Protein AF-A0AA43LH25-F1 (afdb_monomer_lite)

Structure (mmCIF, N/CA/C/O backbone):
data_AF-A0AA43LH25-F1
#
_entry.id   AF-A0AA43LH25-F1
#
loop_
_atom_site.group_PDB
_atom_site.id
_atom_site.type_symbol
_atom_site.label_atom_id
_atom_site.label_alt_id
_atom_site.label_comp_id
_atom_site.label_asym_id
_atom_site.label_entity_id
_atom_site.label_seq_id
_atom_site.pdbx_PDB_ins_code
_atom_site.Cartn_x
_atom_site.Cartn_y
_atom_site.Cartn_z
_atom_site.occupancy
_atom_site.B_iso_or_equiv
_atom_site.auth_seq_id
_atom_site.auth_comp_id
_atom_site.auth_asym_id
_atom_site.auth_atom_id
_atom_site.pdbx_PDB_model_num
ATOM 1 N N . MET A 1 1 ? 13.709 2.453 -49.047 1.00 46.34 1 MET A N 1
ATOM 2 C CA . MET A 1 1 ? 13.872 1.688 -47.787 1.00 46.34 1 MET A CA 1
ATOM 3 C C . MET A 1 1 ? 13.928 2.559 -46.524 1.00 46.34 1 MET A C 1
ATOM 5 O O . MET A 1 1 ? 13.530 2.084 -45.475 1.00 46.34 1 MET A O 1
ATOM 9 N N . GLN A 1 2 ? 14.303 3.841 -46.601 1.00 54.84 2 GLN A N 1
ATOM 10 C CA . GLN A 1 2 ? 14.419 4.737 -45.433 1.00 54.84 2 GLN A CA 1
ATOM 11 C C . GLN A 1 2 ? 13.088 5.056 -44.711 1.00 54.84 2 GLN A C 1
ATOM 13 O O . GLN A 1 2 ? 13.068 5.246 -43.500 1.00 54.84 2 GLN A O 1
ATOM 18 N N . LYS A 1 3 ? 11.954 5.050 -45.431 1.00 51.06 3 LYS A N 1
ATOM 19 C CA . LYS A 1 3 ? 10.622 5.374 -44.878 1.00 51.06 3 LYS A CA 1
ATOM 20 C C . LYS A 1 3 ? 10.053 4.296 -43.943 1.00 51.06 3 LYS A C 1
ATOM 22 O O . LYS A 1 3 ? 9.345 4.629 -43.003 1.00 51.06 3 LYS A O 1
ATOM 27 N N . ILE A 1 4 ? 10.380 3.024 -44.183 1.00 58.44 4 ILE A N 1
ATOM 28 C CA . ILE A 1 4 ? 9.861 1.887 -43.400 1.00 58.44 4 ILE A CA 1
ATOM 29 C C . ILE A 1 4 ? 10.596 1.803 -42.052 1.00 58.44 4 ILE A C 1
ATOM 31 O O . ILE A 1 4 ? 9.975 1.568 -41.020 1.00 58.44 4 ILE A O 1
ATOM 35 N N . SER A 1 5 ? 11.897 2.120 -42.052 1.00 58.03 5 SER A N 1
ATOM 36 C CA . SER A 1 5 ? 12.729 2.208 -40.844 1.00 58.03 5 SER A CA 1
ATOM 37 C C . SER A 1 5 ? 12.238 3.282 -39.863 1.00 58.03 5 SER A C 1
ATOM 39 O O . SER A 1 5 ? 12.293 3.078 -38.655 1.00 58.03 5 SER A O 1
ATOM 41 N N . ASN A 1 6 ? 11.724 4.407 -40.374 1.00 59.62 6 ASN A N 1
ATOM 42 C CA . ASN A 1 6 ? 11.253 5.522 -39.547 1.00 59.62 6 ASN A CA 1
ATOM 43 C C . ASN A 1 6 ? 9.888 5.246 -38.889 1.00 59.62 6 ASN A C 1
ATOM 45 O O . ASN A 1 6 ? 9.648 5.661 -37.761 1.00 59.62 6 ASN A O 1
ATOM 49 N N . ILE A 1 7 ? 9.004 4.512 -39.573 1.00 61.06 7 ILE A N 1
ATOM 50 C CA . ILE A 1 7 ? 7.695 4.113 -39.028 1.00 61.06 7 ILE A CA 1
ATOM 51 C C . ILE A 1 7 ? 7.872 3.074 -37.915 1.00 61.06 7 ILE A C 1
ATOM 53 O O . ILE A 1 7 ? 7.202 3.151 -36.888 1.00 61.06 7 ILE A O 1
ATOM 57 N N . LEU A 1 8 ? 8.816 2.142 -38.089 1.00 59.72 8 LEU A N 1
ATOM 58 C CA . LEU A 1 8 ? 9.121 1.126 -37.083 1.00 59.72 8 LEU A CA 1
ATOM 59 C C . LEU A 1 8 ? 9.674 1.751 -35.790 1.00 59.72 8 LEU A C 1
ATOM 61 O O . LEU A 1 8 ? 9.305 1.331 -34.699 1.00 59.72 8 LEU A O 1
ATOM 65 N N . PHE A 1 9 ? 10.496 2.798 -35.906 1.00 63.09 9 PHE A N 1
ATOM 66 C CA . PHE A 1 9 ? 11.049 3.514 -34.753 1.00 63.09 9 PHE A CA 1
ATOM 67 C C . PHE A 1 9 ? 9.970 4.267 -33.954 1.00 63.09 9 PHE A C 1
ATOM 69 O O . PHE A 1 9 ? 9.961 4.221 -32.728 1.00 63.09 9 PHE A O 1
ATOM 76 N N . ILE A 1 10 ? 9.008 4.895 -34.640 1.00 61.78 10 ILE A N 1
ATOM 77 C CA . ILE A 1 10 ? 7.877 5.588 -33.997 1.00 61.78 10 ILE A CA 1
ATOM 78 C C . ILE A 1 10 ? 6.942 4.591 -33.293 1.00 61.78 10 ILE A C 1
ATOM 80 O O . ILE A 1 10 ? 6.477 4.862 -32.187 1.00 61.78 10 ILE A O 1
ATOM 84 N N . ALA A 1 11 ? 6.701 3.421 -33.894 1.00 61.47 11 ALA A N 1
ATOM 85 C CA . ALA A 1 11 ? 5.880 2.374 -33.287 1.00 61.47 11 ALA A CA 1
ATOM 86 C C . ALA A 1 11 ? 6.510 1.802 -32.004 1.00 61.47 11 ALA A C 1
ATOM 88 O O . ALA A 1 11 ? 5.795 1.568 -31.036 1.00 61.47 11 ALA A O 1
ATOM 89 N N . VAL A 1 12 ? 7.837 1.634 -31.964 1.00 60.44 12 VAL A N 1
ATOM 90 C CA . VAL A 1 12 ? 8.553 1.164 -30.763 1.00 60.44 12 VAL A CA 1
ATOM 91 C C . VAL A 1 12 ? 8.484 2.191 -29.630 1.00 60.44 12 VAL A C 1
ATOM 93 O O . VAL A 1 12 ? 8.251 1.810 -28.489 1.00 60.44 12 VAL A O 1
ATOM 96 N N . VAL A 1 13 ? 8.610 3.489 -29.927 1.00 59.97 13 VAL A N 1
ATOM 97 C CA . VAL A 1 13 ? 8.546 4.559 -28.912 1.00 59.97 13 VAL A CA 1
ATOM 98 C C . VAL A 1 13 ? 7.146 4.693 -28.295 1.00 59.97 13 VAL A C 1
ATOM 100 O O . VAL A 1 13 ? 7.033 4.957 -27.103 1.00 59.97 13 VAL A O 1
ATOM 103 N N . LEU A 1 14 ? 6.072 4.453 -29.056 1.00 54.75 14 LEU A N 1
ATOM 104 C CA . LEU A 1 14 ? 4.694 4.555 -28.552 1.00 54.75 14 LEU A CA 1
ATOM 105 C C . LEU A 1 14 ? 4.301 3.440 -27.566 1.00 54.75 14 LEU A C 1
ATOM 107 O O . LEU A 1 14 ? 3.429 3.662 -26.729 1.00 54.75 14 LEU A O 1
ATOM 111 N N . ILE A 1 15 ? 4.954 2.274 -27.611 1.00 56.91 15 ILE A N 1
ATOM 112 C CA . ILE A 1 15 ? 4.683 1.165 -26.676 1.00 56.91 15 ILE A CA 1
ATOM 113 C C . ILE A 1 15 ? 5.225 1.482 -25.268 1.00 56.91 15 ILE A C 1
ATOM 115 O O . ILE A 1 15 ? 4.708 0.964 -24.282 1.00 56.91 15 ILE A O 1
ATOM 119 N N . PHE A 1 16 ? 6.200 2.391 -25.145 1.00 52.34 16 PHE A N 1
ATOM 120 C CA . PHE A 1 16 ? 6.762 2.791 -23.850 1.00 52.34 16 PHE A CA 1
ATOM 121 C C . PHE A 1 16 ? 5.899 3.796 -23.068 1.00 52.34 16 PHE A C 1
ATOM 123 O O . PHE A 1 16 ? 6.093 3.938 -21.868 1.00 52.34 16 PHE A O 1
ATOM 130 N N . PHE A 1 17 ? 4.925 4.466 -23.696 1.00 48.72 17 PHE A N 1
ATOM 131 C CA . PHE A 1 17 ? 4.120 5.505 -23.029 1.00 48.72 17 PHE A CA 1
ATOM 132 C C . PHE A 1 17 ? 2.823 5.001 -22.378 1.00 48.72 17 PHE A C 1
ATOM 134 O O . PHE A 1 17 ? 2.073 5.795 -21.815 1.00 48.72 17 PHE A O 1
ATOM 141 N N . VAL A 1 18 ? 2.543 3.694 -22.419 1.00 52.38 18 VAL A N 1
ATOM 142 C CA . VAL A 1 18 ? 1.316 3.130 -21.826 1.00 52.38 18 VAL A CA 1
ATOM 143 C C . VAL A 1 18 ? 1.447 2.900 -20.307 1.00 52.38 18 VAL A C 1
ATOM 145 O O . VAL A 1 18 ? 0.436 2.677 -19.649 1.00 52.38 18 VAL A O 1
ATOM 148 N N . SER A 1 19 ? 2.649 2.993 -19.717 1.00 49.88 19 SER A N 1
ATOM 149 C CA . SER A 1 19 ? 2.857 2.703 -18.283 1.00 49.88 19 SER A CA 1
ATOM 150 C C . SER A 1 19 ? 2.720 3.903 -17.337 1.00 49.88 19 SER A C 1
ATOM 152 O O . SER A 1 19 ? 2.554 3.695 -16.139 1.00 49.88 19 SER A O 1
ATOM 154 N N . CYS A 1 20 ? 2.697 5.151 -17.826 1.00 54.44 20 CYS A N 1
ATOM 155 C CA . CYS A 1 20 ? 2.625 6.323 -16.934 1.00 54.44 20 CYS A CA 1
ATOM 156 C C . CYS A 1 20 ? 1.275 6.496 -16.209 1.00 54.44 20 CYS A C 1
ATOM 158 O O . CYS A 1 20 ? 1.201 7.261 -15.257 1.00 54.44 20 CYS A O 1
ATOM 160 N N . GLY A 1 21 ? 0.196 5.835 -16.648 1.00 63.19 21 GLY A N 1
ATOM 161 C CA . GLY A 1 21 ? -1.132 5.989 -16.032 1.00 63.19 21 GLY A CA 1
ATOM 162 C C . GLY A 1 21 ? -1.474 4.956 -14.953 1.00 63.19 21 GLY A C 1
ATOM 163 O O . GLY A 1 21 ? -2.381 5.191 -14.157 1.00 63.19 21 GLY A O 1
ATOM 164 N N . SER A 1 22 ? -0.801 3.800 -14.934 1.00 82.56 22 SER A N 1
ATOM 165 C CA . SER A 1 22 ? -1.147 2.710 -14.010 1.00 82.56 22 SER A CA 1
ATOM 166 C C . SER A 1 22 ? -0.532 2.894 -12.627 1.00 82.56 22 SER A C 1
ATOM 168 O O . SER A 1 22 ? -1.199 2.611 -11.642 1.00 82.56 22 SER A O 1
ATOM 170 N N . VAL A 1 23 ? 0.699 3.411 -12.546 1.00 93.62 23 VAL A N 1
ATOM 171 C CA . VAL A 1 23 ? 1.437 3.539 -11.276 1.00 93.62 23 VAL A CA 1
ATOM 172 C C . VAL A 1 23 ? 0.729 4.489 -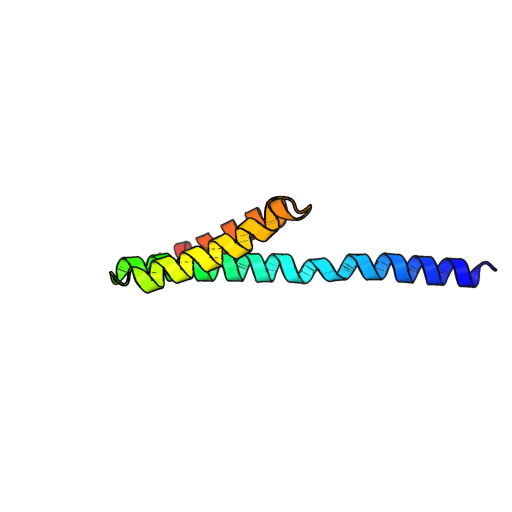10.310 1.00 93.62 23 VAL A C 1
ATOM 174 O O . VAL A 1 23 ? 0.478 4.123 -9.166 1.00 93.62 23 VAL A O 1
ATOM 177 N N . ASP A 1 24 ? 0.341 5.673 -10.788 1.00 94.19 24 ASP A N 1
ATOM 178 C CA . ASP A 1 24 ? -0.406 6.679 -10.021 1.00 94.19 24 ASP A CA 1
ATOM 179 C C . ASP A 1 24 ? -1.740 6.143 -9.493 1.00 94.19 24 ASP A C 1
ATOM 181 O O . ASP A 1 24 ? -2.023 6.207 -8.293 1.00 94.19 24 ASP A O 1
ATOM 185 N N . LYS A 1 25 ? -2.532 5.534 -10.383 1.00 94.31 25 LYS A N 1
ATOM 186 C CA . LYS A 1 25 ? -3.824 4.950 -10.029 1.00 94.31 25 LYS A CA 1
ATOM 187 C C . LYS A 1 25 ? -3.666 3.848 -8.982 1.00 94.31 25 LYS A C 1
ATOM 189 O O . LYS A 1 25 ? -4.407 3.846 -8.000 1.00 94.31 25 LYS A O 1
ATOM 194 N N . ASP A 1 26 ? -2.720 2.937 -9.185 1.00 95.81 26 ASP A N 1
ATOM 195 C CA . ASP A 1 26 ? -2.483 1.815 -8.280 1.00 95.81 26 ASP A CA 1
ATOM 196 C C . ASP A 1 26 ? -1.981 2.309 -6.918 1.00 95.81 26 ASP A C 1
ATOM 198 O O . ASP A 1 26 ? -2.459 1.848 -5.882 1.00 95.81 26 ASP A O 1
ATOM 202 N N . ALA A 1 27 ? -1.078 3.295 -6.892 1.00 96.06 27 ALA A N 1
ATOM 203 C CA . ALA A 1 27 ? -0.596 3.916 -5.660 1.00 96.06 27 ALA A CA 1
ATOM 204 C C . ALA A 1 27 ? -1.737 4.592 -4.882 1.00 96.06 27 ALA A C 1
ATOM 206 O O . ALA A 1 27 ? -1.871 4.405 -3.669 1.00 96.06 27 ALA A O 1
ATOM 207 N N . LYS A 1 28 ? -2.611 5.323 -5.583 1.00 95.88 28 LYS A N 1
ATOM 208 C CA . LYS A 1 28 ? -3.802 5.952 -5.000 1.00 95.88 28 LYS A CA 1
ATOM 209 C C . LYS A 1 28 ? -4.789 4.922 -4.457 1.00 95.88 28 LYS A C 1
ATOM 211 O O . LYS A 1 28 ? -5.362 5.108 -3.383 1.00 95.88 28 LYS A O 1
ATOM 216 N N . GLU A 1 29 ? -4.991 3.828 -5.181 1.00 96.75 29 GLU A N 1
ATOM 217 C CA . GLU A 1 29 ? -5.896 2.755 -4.782 1.00 96.75 29 GLU A CA 1
ATOM 218 C C . GLU A 1 29 ? -5.360 1.968 -3.575 1.00 96.75 29 GLU A C 1
ATOM 220 O O . GLU A 1 29 ? -6.106 1.734 -2.620 1.00 96.75 29 GLU A O 1
ATOM 225 N N . ALA A 1 30 ? -4.061 1.658 -3.551 1.00 97.25 30 ALA A N 1
ATOM 226 C CA . ALA A 1 30 ? -3.393 1.053 -2.402 1.00 97.25 30 ALA A CA 1
ATOM 227 C C . ALA A 1 30 ? -3.498 1.938 -1.152 1.00 97.25 30 ALA A C 1
ATOM 229 O O . ALA A 1 30 ? -3.818 1.436 -0.069 1.00 97.25 30 ALA A O 1
ATOM 230 N N . ALA A 1 31 ? -3.285 3.251 -1.297 1.00 97.31 31 ALA A N 1
ATOM 231 C CA . ALA A 1 31 ? -3.418 4.212 -0.205 1.00 97.31 31 ALA A CA 1
ATOM 232 C C . ALA A 1 31 ? -4.865 4.306 0.304 1.00 97.31 31 ALA A C 1
ATOM 234 O O . ALA A 1 31 ? -5.086 4.313 1.515 1.00 97.31 31 ALA A O 1
ATOM 235 N N . ARG A 1 32 ? -5.863 4.308 -0.594 1.00 96.75 32 ARG A N 1
ATOM 236 C CA . ARG A 1 32 ? -7.287 4.277 -0.215 1.00 96.75 32 ARG A CA 1
ATOM 237 C C . ARG A 1 32 ? -7.611 3.048 0.637 1.00 96.75 32 ARG A C 1
ATOM 239 O O . ARG A 1 32 ? -8.186 3.200 1.710 1.00 96.75 32 ARG A O 1
ATOM 246 N N . PHE A 1 33 ? -7.211 1.853 0.200 1.00 98.25 33 PHE A N 1
ATOM 247 C CA . PHE A 1 33 ? -7.450 0.622 0.959 1.00 98.25 33 PHE A CA 1
ATOM 248 C C . PHE A 1 33 ? -6.728 0.607 2.316 1.00 98.25 33 PHE A C 1
ATOM 250 O O . PHE A 1 33 ? -7.297 0.158 3.310 1.00 98.25 33 PHE A O 1
ATOM 257 N N . ALA A 1 34 ? -5.505 1.144 2.391 1.00 97.44 34 ALA A N 1
ATOM 258 C CA . ALA A 1 34 ? -4.788 1.278 3.658 1.00 97.44 34 ALA A CA 1
ATOM 259 C C . ALA A 1 34 ? -5.541 2.189 4.646 1.00 97.44 34 ALA A C 1
ATOM 261 O O . ALA A 1 34 ? -5.689 1.842 5.818 1.00 97.44 34 ALA A O 1
ATOM 262 N N . LYS A 1 35 ? -6.079 3.320 4.172 1.00 96.12 35 LYS A N 1
ATOM 263 C CA . LYS A 1 35 ? -6.907 4.222 4.990 1.00 96.12 35 LYS A CA 1
ATOM 264 C C . LYS A 1 35 ? -8.214 3.563 5.421 1.00 96.12 35 LYS A C 1
ATOM 266 O O . LYS A 1 35 ? -8.566 3.630 6.595 1.00 96.12 35 LYS A O 1
ATOM 271 N N . GLU A 1 36 ? -8.904 2.883 4.507 1.00 96.75 36 GLU A N 1
ATOM 272 C CA . GLU A 1 36 ? -10.120 2.126 4.826 1.00 96.75 36 GLU A CA 1
ATOM 273 C C . GLU A 1 36 ? -9.860 1.087 5.921 1.00 96.75 36 GLU A C 1
ATOM 275 O O . GLU A 1 36 ? -10.637 0.997 6.868 1.00 96.75 36 GLU A O 1
ATOM 280 N N . SER A 1 37 ? -8.735 0.367 5.860 1.00 97.62 37 SER A N 1
ATOM 281 C CA . SER A 1 37 ? -8.347 -0.584 6.908 1.00 97.62 37 SER A CA 1
ATOM 282 C C . SER A 1 37 ? -8.233 0.073 8.288 1.00 97.62 37 SER A C 1
ATOM 284 O O . SER A 1 37 ? -8.735 -0.458 9.285 1.00 97.62 37 SER A O 1
ATOM 286 N N . VAL A 1 38 ? -7.638 1.267 8.355 1.00 96.44 38 VAL A N 1
ATOM 287 C CA . VAL A 1 38 ? -7.544 2.051 9.594 1.00 96.44 38 VAL A CA 1
ATOM 288 C C . VAL A 1 38 ? -8.927 2.501 10.068 1.00 96.44 38 VAL A C 1
ATOM 290 O O . VAL A 1 38 ? -9.231 2.382 11.254 1.00 96.44 38 VAL A O 1
ATOM 293 N N . GLU A 1 39 ? -9.793 2.970 9.170 1.00 96.12 39 GLU A N 1
ATOM 294 C CA . GLU A 1 39 ? -11.157 3.387 9.517 1.00 96.12 39 GLU A CA 1
ATOM 295 C C . GLU A 1 39 ? -12.025 2.230 10.028 1.00 96.12 39 GLU A C 1
ATOM 297 O O . GLU A 1 39 ? -12.758 2.388 11.007 1.00 96.12 39 GLU A O 1
ATOM 302 N N . HIS A 1 40 ? -11.918 1.047 9.424 1.00 97.56 40 HIS A N 1
ATOM 303 C CA . HIS A 1 40 ? -12.574 -0.161 9.926 1.00 97.56 40 HIS A CA 1
ATOM 304 C C . HIS A 1 40 ? -12.005 -0.584 11.287 1.00 97.56 40 HIS A C 1
ATOM 306 O O . HIS A 1 40 ? -12.769 -0.877 12.210 1.00 97.56 40 HIS A O 1
ATOM 312 N N . SER A 1 41 ? -10.683 -0.495 11.468 1.00 96.75 41 SER A N 1
ATOM 313 C CA . SER A 1 41 ? -10.025 -0.774 12.752 1.00 96.75 41 SER A CA 1
ATOM 314 C C . SER A 1 41 ? -10.518 0.152 13.869 1.00 96.75 41 SER A C 1
ATOM 316 O O . SER A 1 41 ? -10.825 -0.319 14.964 1.00 96.75 41 SER A O 1
ATOM 318 N N . LYS A 1 42 ? -10.677 1.456 13.593 1.00 96.25 42 LYS A N 1
ATOM 319 C CA . LYS A 1 42 ? -11.249 2.438 14.539 1.00 96.25 42 LYS A CA 1
ATOM 320 C C . LYS A 1 42 ? -12.687 2.098 14.946 1.00 96.25 42 LYS A C 1
ATOM 322 O O . LYS A 1 42 ? -13.100 2.418 16.056 1.00 96.25 42 LYS A O 1
ATOM 327 N N . LYS A 1 43 ? -13.447 1.451 14.058 1.00 97.81 43 LYS A N 1
ATOM 328 C CA . LYS A 1 43 ? -14.829 1.000 14.293 1.00 97.81 43 LYS A CA 1
ATOM 329 C C . LYS A 1 43 ? -14.916 -0.406 14.899 1.00 97.81 43 LYS A C 1
ATOM 331 O O . LYS A 1 43 ? -16.024 -0.900 15.080 1.00 97.81 43 LYS A O 1
ATOM 336 N N . HIS A 1 44 ? -13.781 -1.034 15.222 1.00 97.12 44 HIS A N 1
ATOM 337 C CA . HIS A 1 44 ? -13.681 -2.425 15.681 1.00 97.12 44 HIS A CA 1
ATOM 338 C C . HIS A 1 44 ? -14.216 -3.470 14.683 1.00 97.12 44 HIS A C 1
ATOM 340 O O . HIS A 1 44 ? -14.510 -4.602 15.064 1.00 97.12 44 HIS A O 1
ATOM 346 N N . ASP A 1 45 ? -14.303 -3.113 13.402 1.00 98.06 45 ASP A N 1
ATOM 347 C CA . ASP A 1 45 ? -14.689 -4.010 12.313 1.00 98.06 45 ASP A CA 1
ATOM 348 C C . ASP A 1 45 ? -13.435 -4.685 11.738 1.00 98.06 45 ASP A C 1
ATOM 350 O O . ASP A 1 45 ? -12.854 -4.248 10.744 1.00 98.06 45 ASP A O 1
ATOM 354 N N . LEU A 1 46 ? -12.941 -5.701 12.450 1.00 97.50 46 LEU A N 1
ATOM 355 C CA . LEU A 1 46 ? -11.630 -6.297 12.174 1.00 97.50 46 LEU A CA 1
ATOM 356 C C . LEU A 1 46 ? -11.593 -7.108 10.875 1.00 97.50 46 LEU A C 1
ATOM 358 O O . LEU A 1 46 ? -10.552 -7.133 10.221 1.00 97.50 46 LEU A O 1
ATOM 362 N N . ASP A 1 47 ? -12.708 -7.726 10.485 1.00 98.31 47 ASP A N 1
ATOM 363 C CA . ASP A 1 47 ? -12.785 -8.510 9.249 1.00 98.31 47 ASP A CA 1
ATOM 364 C C . ASP A 1 47 ? -12.656 -7.585 8.032 1.00 98.31 47 ASP A C 1
ATOM 366 O O . ASP A 1 47 ? -11.791 -7.787 7.179 1.00 98.31 47 ASP A O 1
ATOM 370 N N . ALA A 1 48 ? -13.426 -6.491 7.998 1.00 97.81 48 ALA A N 1
ATOM 371 C CA . ALA A 1 48 ? -13.310 -5.502 6.930 1.00 97.81 48 ALA A CA 1
ATOM 372 C C . ALA A 1 48 ? -11.946 -4.791 6.940 1.00 97.81 48 ALA A C 1
ATOM 374 O O . ALA A 1 48 ? -11.391 -4.487 5.880 1.00 97.81 48 ALA A O 1
ATOM 375 N N . ALA A 1 49 ? -11.370 -4.557 8.126 1.00 98.12 49 ALA A N 1
ATOM 376 C CA . ALA A 1 49 ? -10.029 -3.996 8.247 1.00 98.12 49 ALA A CA 1
ATOM 377 C C . ALA A 1 49 ? -8.959 -4.916 7.642 1.00 98.12 49 ALA A C 1
ATOM 379 O O . ALA A 1 49 ? -8.073 -4.433 6.929 1.00 98.12 49 ALA A O 1
ATOM 380 N N . ALA A 1 50 ? -9.047 -6.222 7.904 1.00 98.31 50 ALA A N 1
ATOM 381 C CA . ALA A 1 50 ? -8.136 -7.223 7.365 1.00 98.31 50 ALA A CA 1
ATOM 382 C C . ALA A 1 50 ? -8.277 -7.352 5.842 1.00 98.31 50 ALA A C 1
ATOM 384 O O . ALA A 1 50 ? -7.267 -7.359 5.137 1.00 98.31 50 ALA A O 1
ATOM 385 N N . ASP A 1 51 ? -9.508 -7.366 5.328 1.00 98.44 51 ASP A N 1
ATOM 386 C CA . ASP A 1 51 ? -9.782 -7.427 3.891 1.00 98.44 51 ASP A CA 1
ATOM 387 C C . ASP A 1 51 ? -9.230 -6.204 3.146 1.00 98.44 51 ASP A C 1
ATOM 389 O O . ASP A 1 51 ? -8.587 -6.336 2.100 1.00 98.44 51 ASP A O 1
ATOM 393 N N . ALA A 1 52 ? -9.454 -4.999 3.676 1.00 98.31 52 ALA A N 1
ATOM 394 C CA . ALA A 1 52 ? -8.922 -3.771 3.090 1.00 98.31 52 ALA A CA 1
ATOM 395 C C . ALA A 1 52 ? -7.385 -3.747 3.140 1.00 98.31 52 ALA A C 1
ATOM 397 O O . ALA A 1 52 ? -6.734 -3.418 2.147 1.00 98.31 52 ALA A O 1
ATOM 398 N N . PHE A 1 53 ? -6.792 -4.171 4.260 1.00 98.12 53 PHE A N 1
ATOM 399 C CA . PHE A 1 53 ? -5.340 -4.284 4.380 1.00 98.12 53 PHE A CA 1
ATOM 400 C C . PHE A 1 53 ? -4.762 -5.258 3.348 1.00 98.12 53 PHE A C 1
ATOM 402 O O . PHE A 1 53 ? -3.800 -4.921 2.660 1.00 98.12 53 PHE A O 1
ATOM 409 N N . ALA A 1 54 ? -5.372 -6.434 3.182 1.00 98.50 54 ALA A N 1
ATOM 410 C CA . ALA A 1 54 ? -4.926 -7.435 2.219 1.00 98.50 54 ALA A CA 1
ATOM 411 C C . ALA A 1 54 ? -4.923 -6.891 0.780 1.00 98.50 54 ALA A C 1
ATOM 413 O O . ALA A 1 54 ? -3.929 -7.060 0.074 1.00 98.50 54 ALA A O 1
ATOM 414 N N . LYS A 1 55 ? -5.975 -6.167 0.374 1.00 98.00 55 LYS A N 1
ATOM 415 C CA . LYS A 1 55 ? -6.055 -5.527 -0.954 1.00 98.00 55 LYS A CA 1
ATOM 416 C C . LYS A 1 55 ? -4.959 -4.484 -1.168 1.00 98.00 55 LYS A C 1
ATOM 418 O O . LYS A 1 55 ? -4.351 -4.442 -2.233 1.00 98.00 55 LYS A O 1
ATOM 423 N N . SER A 1 56 ? -4.674 -3.663 -0.155 1.00 98.00 56 SER A N 1
ATOM 424 C CA . SER A 1 56 ? -3.561 -2.707 -0.213 1.00 98.00 56 SER A CA 1
ATOM 425 C C . SER A 1 56 ? -2.220 -3.428 -0.412 1.00 98.00 56 SER A C 1
ATOM 427 O O . SER A 1 56 ? -1.453 -3.099 -1.319 1.00 98.00 56 SER A O 1
ATOM 429 N N . GLN A 1 57 ? -1.977 -4.483 0.373 1.00 98.00 57 GLN A N 1
ATOM 430 C CA . GLN A 1 57 ? -0.744 -5.268 0.311 1.00 98.00 57 GLN A CA 1
ATOM 431 C C . GLN A 1 57 ? -0.580 -6.033 -1.006 1.00 98.00 57 GLN A C 1
ATOM 433 O O . GLN A 1 57 ? 0.551 -6.200 -1.456 1.00 98.00 57 GLN A O 1
ATOM 438 N N . GLU A 1 58 ? -1.668 -6.481 -1.634 1.00 97.62 58 GLU A N 1
ATOM 439 C CA . GLU A 1 58 ? -1.638 -7.126 -2.951 1.00 97.62 58 GLU A CA 1
ATOM 440 C C . GLU A 1 58 ? -1.121 -6.166 -4.030 1.00 97.62 58 GLU A C 1
ATOM 442 O O . GLU A 1 58 ? -0.211 -6.512 -4.790 1.00 97.62 58 GLU A O 1
ATOM 447 N N . ILE A 1 59 ? -1.627 -4.928 -4.044 1.00 96.31 59 ILE A N 1
ATOM 448 C CA . ILE A 1 59 ? -1.171 -3.900 -4.984 1.00 96.31 59 ILE A CA 1
ATOM 449 C C . ILE A 1 59 ? 0.304 -3.576 -4.727 1.00 96.31 59 ILE A C 1
ATOM 451 O O . ILE A 1 59 ? 1.106 -3.650 -5.658 1.00 96.31 59 ILE A O 1
ATOM 455 N N . ILE A 1 60 ? 0.690 -3.314 -3.472 1.00 96.12 60 ILE A N 1
ATOM 456 C CA . ILE A 1 60 ? 2.085 -3.021 -3.087 1.00 96.12 60 ILE A CA 1
ATOM 457 C C . ILE A 1 60 ? 3.021 -4.172 -3.485 1.00 96.12 60 ILE A C 1
ATOM 459 O O . ILE A 1 60 ? 4.100 -3.954 -4.038 1.00 96.12 60 ILE A O 1
ATOM 463 N N . ALA A 1 61 ? 2.615 -5.421 -3.240 1.00 96.38 61 ALA A N 1
ATOM 464 C CA . ALA A 1 61 ? 3.406 -6.594 -3.598 1.00 96.38 61 ALA A CA 1
ATOM 465 C C . ALA A 1 61 ? 3.649 -6.683 -5.110 1.00 96.38 61 ALA A C 1
ATOM 467 O O . ALA A 1 61 ? 4.744 -7.067 -5.523 1.00 96.38 61 ALA A O 1
ATOM 468 N N . SER A 1 62 ? 2.677 -6.266 -5.929 1.00 94.88 62 SER A N 1
ATOM 469 C CA . SER A 1 62 ? 2.806 -6.260 -7.388 1.00 94.88 62 SER A CA 1
ATOM 470 C C . SER A 1 62 ? 3.885 -5.302 -7.913 1.00 94.88 62 SER A C 1
ATOM 472 O O . SER A 1 62 ? 4.269 -5.422 -9.076 1.00 94.88 62 SER A O 1
ATOM 474 N N . TYR A 1 63 ? 4.380 -4.373 -7.087 1.00 94.81 63 TYR A N 1
ATOM 475 C CA . TYR A 1 63 ? 5.399 -3.392 -7.459 1.00 94.81 63 TYR A CA 1
ATOM 476 C C . TYR A 1 63 ? 6.794 -3.689 -6.906 1.00 94.81 63 TYR A C 1
ATOM 478 O O . TYR A 1 63 ? 7.730 -3.031 -7.336 1.00 94.81 63 TYR A O 1
ATOM 486 N N . ARG A 1 64 ? 6.995 -4.687 -6.033 1.00 89.69 64 ARG A N 1
ATOM 487 C CA . ARG A 1 64 ? 8.285 -4.915 -5.335 1.00 89.69 64 ARG A CA 1
ATOM 488 C C . ARG A 1 64 ? 9.502 -5.177 -6.229 1.00 89.69 64 ARG A C 1
ATOM 490 O O . ARG A 1 64 ? 10.617 -4.890 -5.813 1.00 89.69 64 ARG A O 1
ATOM 497 N N . GLU A 1 65 ? 9.300 -5.748 -7.411 1.00 91.12 65 GLU A N 1
ATOM 498 C CA . GLU A 1 65 ? 10.380 -6.117 -8.345 1.00 91.12 65 GLU A CA 1
ATOM 499 C C . GLU A 1 65 ? 10.259 -5.389 -9.695 1.00 91.12 65 GLU A C 1
ATOM 501 O O . GLU A 1 65 ? 10.899 -5.762 -10.679 1.00 91.12 65 GLU A O 1
ATOM 506 N N . LYS A 1 66 ? 9.408 -4.359 -9.762 1.00 89.75 66 LYS A N 1
ATOM 507 C CA . LYS A 1 66 ? 9.165 -3.587 -10.981 1.00 89.75 66 LYS A CA 1
ATOM 508 C C . LYS A 1 66 ? 10.134 -2.399 -11.088 1.00 89.75 66 LYS A C 1
ATOM 510 O O . LYS A 1 66 ? 10.503 -1.823 -10.074 1.00 89.75 66 LYS A O 1
ATOM 515 N N . PRO A 1 67 ? 10.525 -1.960 -12.295 1.00 92.00 67 PRO A N 1
ATOM 516 C CA . PRO A 1 67 ? 11.294 -0.722 -12.461 1.00 92.00 67 PRO A CA 1
ATOM 517 C C . PRO A 1 67 ? 10.630 0.505 -11.812 1.00 92.00 67 PRO A C 1
ATOM 519 O O . PRO A 1 67 ? 11.317 1.424 -11.373 1.00 92.00 67 PRO A O 1
ATOM 522 N N . GLU A 1 68 ? 9.299 0.500 -11.727 1.00 92.75 68 GLU A N 1
ATOM 523 C CA . GLU A 1 68 ? 8.475 1.583 -11.199 1.00 92.75 68 GLU A CA 1
ATOM 524 C C . GLU A 1 68 ? 8.324 1.573 -9.663 1.00 92.75 68 GLU A C 1
ATOM 526 O O . GLU A 1 68 ? 7.615 2.428 -9.138 1.00 92.75 68 GLU A O 1
ATOM 531 N N . THR A 1 69 ? 8.970 0.659 -8.912 1.00 94.25 69 THR A N 1
ATOM 532 C CA . THR A 1 69 ? 8.817 0.567 -7.437 1.00 94.25 69 THR A CA 1
ATOM 533 C C . THR A 1 69 ? 9.032 1.908 -6.743 1.00 94.25 69 THR A C 1
ATOM 535 O O . THR A 1 69 ? 8.231 2.303 -5.906 1.00 94.25 69 THR A O 1
ATOM 538 N N . ALA A 1 70 ? 10.092 2.634 -7.108 1.00 95.19 70 ALA A N 1
ATOM 539 C CA . ALA A 1 70 ? 10.429 3.899 -6.459 1.00 95.19 70 ALA A CA 1
ATOM 540 C C . ALA A 1 70 ? 9.374 4.992 -6.711 1.00 95.19 70 ALA A C 1
ATOM 542 O O . ALA A 1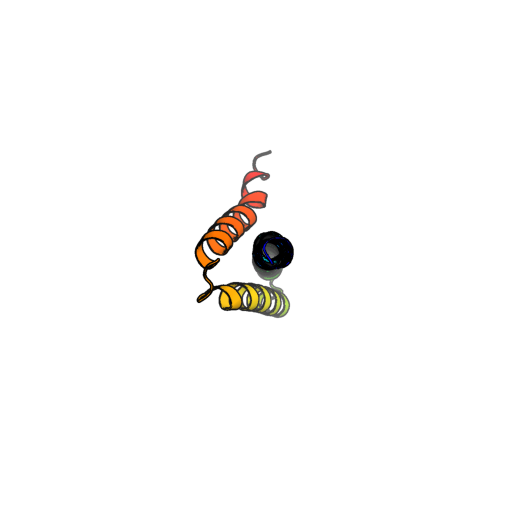 70 ? 9.084 5.788 -5.819 1.00 95.19 70 ALA A O 1
ATOM 543 N N . GLU A 1 71 ? 8.798 5.027 -7.916 1.00 94.75 71 GLU A N 1
ATOM 544 C CA . GLU A 1 71 ? 7.712 5.950 -8.259 1.00 94.75 71 GLU A CA 1
ATOM 545 C C . GLU A 1 71 ? 6.432 5.579 -7.505 1.00 94.75 71 GLU A C 1
ATOM 547 O O . GLU A 1 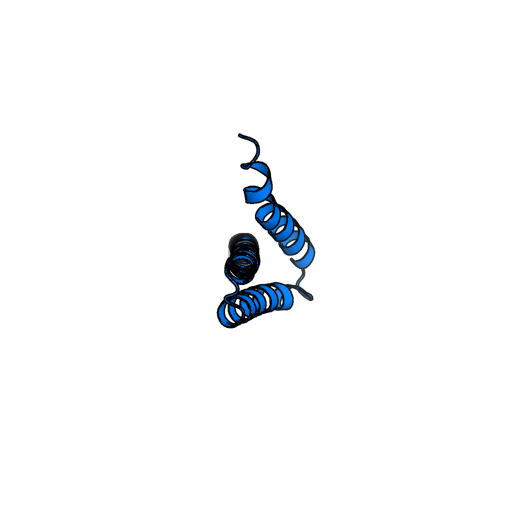71 ? 5.823 6.439 -6.867 1.00 94.75 71 GLU A O 1
ATOM 552 N N . PHE A 1 72 ? 6.077 4.291 -7.508 1.00 96.00 72 PHE A N 1
ATOM 553 C CA . PHE A 1 72 ? 4.939 3.764 -6.762 1.00 96.00 72 PHE A CA 1
ATOM 554 C C . PHE A 1 72 ? 5.041 4.095 -5.269 1.00 96.00 72 PHE A C 1
ATOM 556 O O . PHE A 1 72 ? 4.103 4.658 -4.711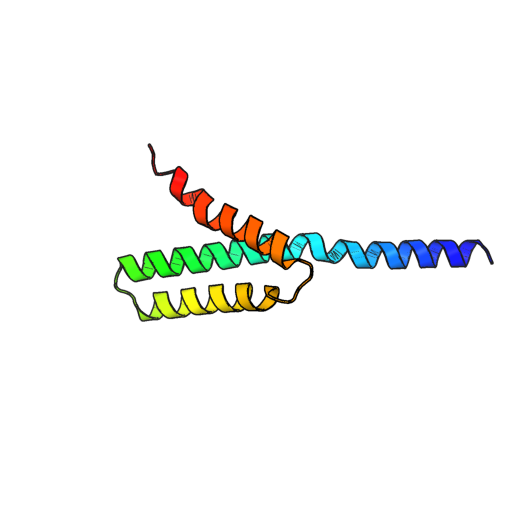 1.00 96.00 72 PHE A O 1
ATOM 563 N N . ASP A 1 73 ? 6.177 3.798 -4.633 1.00 95.75 73 ASP A N 1
ATOM 564 C CA . ASP A 1 73 ? 6.391 4.022 -3.200 1.00 95.75 73 ASP A CA 1
ATOM 565 C C . ASP A 1 73 ? 6.278 5.510 -2.841 1.00 95.75 73 ASP A C 1
ATOM 567 O O . ASP A 1 73 ? 5.659 5.865 -1.834 1.00 95.75 73 ASP A O 1
ATOM 571 N N . SER A 1 74 ? 6.829 6.391 -3.685 1.00 95.62 74 SER A N 1
ATOM 572 C CA . SER A 1 74 ? 6.716 7.840 -3.506 1.00 95.62 74 SER A CA 1
ATOM 573 C C . SER A 1 74 ? 5.259 8.300 -3.581 1.00 95.62 74 SER A C 1
ATOM 575 O O . SER A 1 74 ? 4.800 9.015 -2.691 1.00 95.62 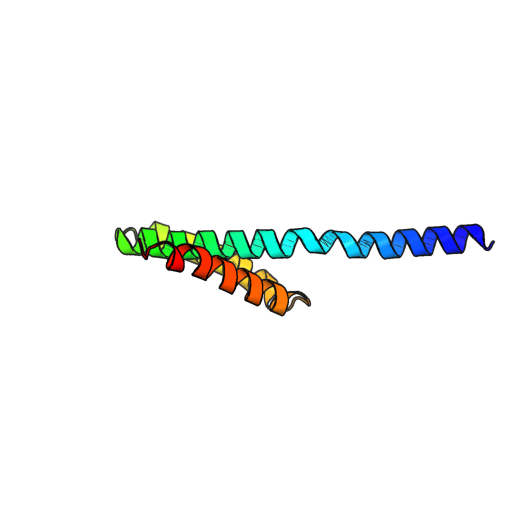74 SER A O 1
ATOM 577 N N . LEU A 1 75 ? 4.525 7.892 -4.621 1.00 95.88 75 LEU A N 1
ATOM 578 C CA . LEU A 1 75 ? 3.123 8.274 -4.811 1.00 95.88 75 LEU A CA 1
ATOM 579 C C . LEU A 1 75 ? 2.231 7.695 -3.708 1.00 95.88 75 LEU A C 1
ATOM 581 O O . LEU A 1 75 ? 1.390 8.404 -3.160 1.00 95.88 75 LEU A O 1
ATOM 585 N N . PHE A 1 76 ? 2.447 6.436 -3.325 1.00 96.12 76 PHE A N 1
ATOM 586 C CA . PHE A 1 76 ? 1.719 5.781 -2.243 1.00 96.12 76 PHE A CA 1
ATOM 587 C C . PHE A 1 76 ? 1.898 6.539 -0.925 1.00 96.12 76 PHE A C 1
ATOM 589 O O . PHE A 1 76 ? 0.910 6.828 -0.252 1.00 96.12 76 PHE A O 1
ATOM 596 N N . ALA A 1 77 ? 3.133 6.919 -0.579 1.00 95.56 77 ALA A N 1
ATOM 597 C CA . ALA A 1 77 ? 3.411 7.710 0.616 1.00 95.56 77 ALA A CA 1
ATOM 598 C C . ALA A 1 77 ? 2.732 9.088 0.563 1.00 95.56 77 ALA A C 1
ATOM 600 O O . ALA A 1 77 ? 2.128 9.505 1.553 1.00 95.56 77 ALA A O 1
ATOM 601 N N . THR A 1 78 ? 2.776 9.771 -0.587 1.00 95.31 78 THR A N 1
ATOM 602 C CA . THR A 1 78 ? 2.058 11.037 -0.791 1.00 95.31 78 THR A CA 1
ATOM 603 C C . THR A 1 78 ? 0.564 10.862 -0.536 1.00 95.31 78 THR A C 1
ATOM 605 O O . THR A 1 78 ? 0.008 11.560 0.312 1.00 95.31 78 THR A O 1
ATOM 608 N N . TYR A 1 79 ? -0.077 9.891 -1.189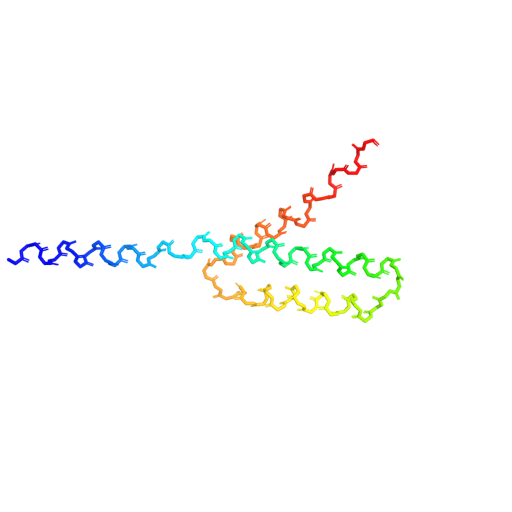 1.00 95.31 79 TYR A N 1
ATOM 609 C CA . TYR A 1 79 ? -1.510 9.660 -1.041 1.00 95.31 79 TYR A CA 1
ATOM 610 C C . TYR A 1 79 ? -1.900 9.193 0.353 1.00 95.31 79 TYR A C 1
ATOM 612 O O . TYR A 1 79 ? -2.978 9.546 0.821 1.00 95.31 79 TYR A O 1
ATOM 620 N N . LEU A 1 80 ? -1.056 8.430 1.046 1.00 93.00 80 LEU A N 1
ATOM 621 C CA . LEU A 1 80 ? -1.334 7.990 2.410 1.00 93.00 80 LEU A CA 1
ATOM 622 C C . LEU A 1 80 ? -1.410 9.179 3.383 1.00 93.00 80 LEU A C 1
ATOM 624 O O . LEU A 1 80 ? -2.254 9.175 4.278 1.00 93.00 80 LEU A O 1
ATOM 628 N N . VAL A 1 81 ? -0.579 10.205 3.172 1.00 89.81 81 VAL A N 1
ATOM 629 C CA . VAL A 1 81 ? -0.488 11.399 4.029 1.00 89.81 81 VAL A CA 1
ATOM 630 C C . VAL A 1 81 ? -1.447 12.519 3.608 1.00 89.81 81 VAL A C 1
ATOM 632 O O . VAL A 1 81 ? -1.827 13.320 4.457 1.00 89.81 81 VAL A O 1
ATOM 635 N N . GLU A 1 82 ? -1.882 12.572 2.345 1.00 81.94 82 GLU A N 1
ATOM 636 C CA . GLU A 1 82 ? -2.678 13.683 1.783 1.00 81.94 82 GLU A CA 1
ATOM 637 C C . GLU A 1 82 ? -3.981 13.998 2.552 1.00 81.94 82 GLU A C 1
ATOM 639 O O . GLU A 1 82 ? -4.369 15.159 2.613 1.00 81.94 82 GLU A O 1
ATOM 644 N N . ASP A 1 83 ? -4.605 13.019 3.224 1.00 60.88 83 ASP A N 1
ATOM 645 C CA . ASP A 1 83 ? -5.808 13.258 4.053 1.00 60.88 83 ASP A CA 1
ATOM 646 C C . ASP A 1 83 ? -5.492 13.535 5.540 1.00 60.88 83 ASP A C 1
ATOM 648 O O . ASP A 1 83 ? -6.377 13.921 6.301 1.00 60.88 83 ASP A O 1
ATOM 652 N N . ILE A 1 84 ? -4.244 13.339 5.988 1.00 52.38 84 ILE A N 1
ATOM 653 C CA . ILE A 1 84 ? -3.836 13.539 7.393 1.00 52.38 84 ILE A CA 1
ATOM 654 C C . ILE A 1 84 ? -3.618 15.034 7.693 1.00 52.38 84 ILE A C 1
ATOM 656 O O . ILE A 1 84 ? -3.751 15.462 8.836 1.00 52.38 84 ILE A O 1
ATOM 660 N N . THR A 1 85 ? -3.324 15.853 6.680 1.00 50.19 85 THR A N 1
ATOM 661 C CA . THR A 1 85 ? -3.021 17.288 6.843 1.00 50.19 85 THR A CA 1
ATOM 662 C C . THR A 1 85 ? -4.242 18.206 6.732 1.00 50.19 85 THR A C 1
ATOM 664 O O . THR A 1 85 ? -4.136 19.391 7.039 1.00 50.19 85 THR A O 1
ATOM 667 N N . THR A 1 86 ? -5.414 17.693 6.345 1.00 48.50 86 THR A N 1
ATOM 668 C CA . THR A 1 86 ? -6.665 18.475 6.272 1.00 48.50 86 THR A CA 1
ATOM 669 C C . THR A 1 86 ? -7.467 18.529 7.577 1.00 48.50 86 THR A C 1
ATOM 671 O O . THR A 1 86 ? -8.456 19.256 7.639 1.00 48.50 86 THR A O 1
ATOM 674 N N . GLU A 1 87 ? -7.038 17.817 8.624 1.00 46.41 87 GLU A N 1
ATOM 675 C CA . GLU A 1 87 ? -7.663 17.826 9.961 1.00 46.41 87 GLU A CA 1
ATOM 676 C C . GLU A 1 87 ? -7.109 18.931 10.894 1.00 46.41 87 GLU A C 1
ATOM 678 O O . GLU A 1 87 ? -7.515 19.017 12.050 1.00 46.41 87 GLU A O 1
ATOM 683 N N . GLU A 1 88 ? -6.229 19.823 10.420 1.00 44.12 88 GLU A N 1
ATOM 684 C CA . GLU A 1 88 ? -5.976 21.105 11.100 1.00 44.12 88 GLU A CA 1
ATOM 685 C C . GLU A 1 88 ? -6.931 22.180 10.551 1.00 44.12 88 GLU A C 1
ATOM 687 O O . GLU A 1 88 ? -6.577 22.977 9.678 1.00 44.12 88 GLU A O 1
ATOM 692 N N . LYS A 1 89 ? -8.172 22.193 11.049 1.00 37.44 89 LYS A N 1
ATOM 693 C CA . LYS A 1 89 ? -9.113 23.307 10.872 1.00 37.44 89 LYS A CA 1
ATOM 694 C C . LYS A 1 89 ? -9.695 23.767 12.199 1.00 37.44 89 LYS A C 1
ATOM 696 O O . LYS A 1 89 ? -10.074 22.893 13.006 1.00 37.44 89 LYS A O 1
#

Sequence (89 aa):
MQKISNILFIAVVLIFFVSCGSVDKDAKEAARFAKESVEHSKKHDLDAAADAFAKSQEIIASYREKPETAEFDSLFATYLVEDITTEEK

pLDDT: mean 82.63, std 19.53, range [37.44, 98.5]

Radius of gyration: 19.03 Å; chains: 1; bounding box: 29×32×64 Å

Secondary structure (DSSP, 8-state):
-HHHHHHHHHHHHHHGGGSTTHHHHHHHHHHHHHHHHHHHHHTT-HHHHHHHHHHHHHHHHTTTTSTTHHHHHHHHHHHHHHTTGGG--

Foldseek 3Di:
DVVVVVVVVVVVVVVVPPPPPPLLVLLLQLLVLQVQLVVCVVVVVNVSSVVSNVSSVVSLVVLPPPPCNVVSVVSNVCNNCVVVVVPPD